Protein AF-A0A8X6GHC0-F1 (afdb_monomer)

Radius of gyration: 25.08 Å; Cα contacts (8 Å, |Δi|>4): 72; chains: 1; bounding box: 57×35×56 Å

Solvent-accessible surface area (backbone atoms only — not comparable to full-atom values): 9401 Å² total; per-residue (Å²): 115,67,70,65,44,67,69,45,87,52,63,88,55,64,39,71,68,56,48,53,50,50,53,51,51,52,39,51,52,43,34,53,54,35,41,55,58,41,53,64,72,72,45,96,52,100,75,81,53,71,70,54,71,72,32,67,67,52,51,50,54,45,49,75,76,44,58,71,28,38,48,46,39,85,88,32,73,51,24,51,54,50,52,52,51,51,50,54,51,44,38,72,73,75,36,85,83,84,86,84,84,88,80,61,85,74,56,72,77,39,60,70,59,53,53,52,54,47,21,61,75,55,78,68,51,84,75,72,92,76,57,71,75,49,68,42,94,58,44,51,55,51,53,51,52,52,49,54,55,52,56,60,58,72,76,106

Secondary structure (DSSP, 8-state):
-HHHHHT---TTT--HHHHHHHHHHHHHHHHHHHHHHHHHHH-SSS---HHHHH-HHHHHHHHHH-GGGGGGSTT-HHHHHHHHHHHHHHHHHH-SPPPP----GGGGG-HHHHHHHHHHHTTTPPPPS-GGGT-STTHHHHHHHHHHHHHHHTT-

Mean predicted aligned error: 14.41 Å

InterPro domains:
  IPR025476 Helitron helicase-like domain [PF14214] (48-123)

Organism: Trichonephila clavata (NCBI:txid2740835)

Foldseek 3Di:
DLVVLCPDPDVVSVDPVNVVVVVVVQLVVLLVVQVVVLVCVLDPDNDDDPVLVVDPVNVVVSCVVGVRSCCSPPPGPNVVVVVVVVVVVCCVPVNDDDDDDDDDPVCLPVLVVVQVVVCVVVVRDGDDSPCVVCSPSCNVVVVVVVVVVVVVVVVD

pLDDT: mean 74.09, std 12.92, range [36.59, 95.19]

Structure (mmCIF, N/CA/C/O backbone):
data_AF-A0A8X6GHC0-F1
#
_entry.id   AF-A0A8X6GHC0-F1
#
loop_
_atom_site.group_PDB
_atom_site.id
_atom_site.type_symbol
_atom_site.label_atom_id
_atom_site.label_alt_id
_atom_site.label_comp_id
_atom_site.label_asym_id
_atom_site.label_entity_id
_atom_site.label_seq_id
_atom_site.pdbx_PDB_ins_code
_atom_site.Cartn_x
_atom_site.Cartn_y
_atom_site.Cartn_z
_atom_site.occupancy
_atom_site.B_iso_or_equiv
_atom_site.auth_seq_id
_atom_site.auth_comp_id
_atom_site.auth_asym_id
_atom_site.auth_atom_id
_atom_site.pdbx_PDB_model_num
ATOM 1 N N . MET A 1 1 ? -19.365 -1.372 -6.880 1.00 55.34 1 MET A N 1
ATOM 2 C CA . MET A 1 1 ? -20.052 -0.099 -7.196 1.00 55.34 1 MET A CA 1
ATOM 3 C C . MET A 1 1 ?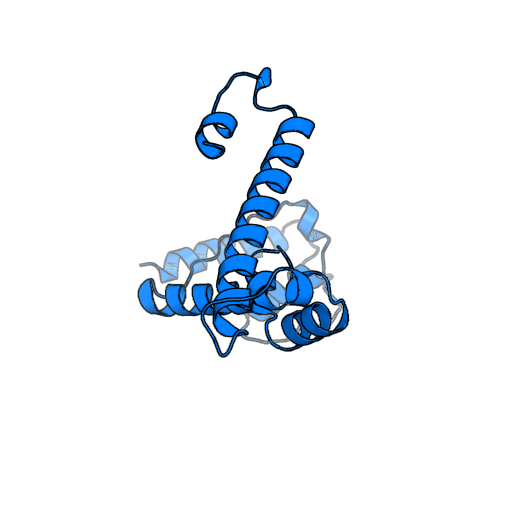 -19.094 0.982 -7.701 1.00 55.34 1 MET A C 1
ATOM 5 O O . MET A 1 1 ? -19.328 1.508 -8.772 1.00 55.34 1 MET A O 1
ATOM 9 N N . ALA A 1 2 ? -17.982 1.283 -7.017 1.00 63.75 2 ALA A N 1
ATOM 10 C CA . ALA A 1 2 ? -17.068 2.347 -7.470 1.00 63.75 2 ALA A CA 1
ATOM 11 C C . ALA A 1 2 ? -16.280 2.025 -8.758 1.00 63.75 2 ALA A C 1
ATOM 13 O O . ALA A 1 2 ? -16.089 2.898 -9.592 1.00 63.75 2 ALA A O 1
ATOM 14 N N . ALA A 1 3 ? -15.858 0.771 -8.959 1.00 66.62 3 ALA A N 1
ATOM 15 C CA . ALA A 1 3 ? -15.101 0.378 -10.154 1.00 66.62 3 ALA A CA 1
ATOM 16 C C . ALA A 1 3 ? -15.927 0.454 -11.453 1.00 66.62 3 ALA A C 1
ATOM 18 O O . ALA A 1 3 ? -15.380 0.754 -12.508 1.00 66.62 3 ALA A O 1
ATOM 19 N N . SER A 1 4 ? -17.237 0.197 -11.382 1.00 71.12 4 SER A N 1
ATOM 20 C CA . SER A 1 4 ? -18.147 0.337 -12.525 1.00 71.12 4 SER A CA 1
ATOM 21 C C . SER A 1 4 ? -18.423 1.801 -12.861 1.00 71.12 4 SER A C 1
ATOM 23 O O . SER A 1 4 ? -18.531 2.129 -14.031 1.00 71.12 4 SER A O 1
ATOM 25 N N . GLU A 1 5 ? -18.488 2.677 -11.855 1.00 69.75 5 GLU A N 1
ATOM 26 C CA . GLU A 1 5 ? -18.617 4.133 -12.031 1.00 69.75 5 GLU A CA 1
ATOM 27 C C . GLU A 1 5 ? -17.359 4.731 -12.684 1.00 69.75 5 GLU A C 1
ATOM 29 O O . GLU A 1 5 ? -17.458 5.481 -13.646 1.00 69.75 5 GLU A O 1
ATOM 34 N N . LEU A 1 6 ? -16.173 4.316 -12.224 1.00 68.94 6 LEU A N 1
ATOM 35 C CA . LEU A 1 6 ? -14.864 4.737 -12.744 1.00 68.94 6 LEU A CA 1
ATOM 36 C C . LEU A 1 6 ? -14.593 4.321 -14.197 1.00 68.94 6 LEU A C 1
ATOM 38 O O . LEU A 1 6 ? -13.844 4.992 -14.897 1.00 68.94 6 LEU A O 1
ATOM 42 N N . ARG A 1 7 ? -15.155 3.189 -14.636 1.00 72.25 7 ARG A N 1
ATOM 43 C CA . ARG A 1 7 ? -14.972 2.652 -15.996 1.00 72.25 7 ARG A CA 1
ATOM 44 C C . ARG A 1 7 ? -15.973 3.215 -17.007 1.00 72.25 7 ARG A C 1
ATOM 46 O O . ARG A 1 7 ? -15.889 2.872 -18.184 1.00 72.25 7 ARG A O 1
ATOM 53 N N . ARG A 1 8 ? -16.941 4.030 -16.575 1.00 69.44 8 ARG A N 1
ATOM 54 C CA . ARG A 1 8 ? -17.899 4.655 -17.491 1.00 69.44 8 ARG A CA 1
ATOM 55 C C . ARG A 1 8 ? -17.209 5.764 -18.280 1.00 69.44 8 ARG A C 1
ATOM 57 O O . ARG A 1 8 ? -16.491 6.582 -17.724 1.00 69.44 8 ARG A O 1
ATOM 64 N N . VAL A 1 9 ? -17.476 5.789 -19.584 1.00 67.81 9 VAL A N 1
ATOM 65 C CA . VAL A 1 9 ? -16.972 6.808 -20.521 1.00 67.81 9 VAL A CA 1
ATOM 66 C C . VAL A 1 9 ? -17.619 8.181 -20.266 1.00 67.81 9 VAL A C 1
ATOM 68 O O . VAL A 1 9 ? -17.090 9.209 -20.680 1.00 67.81 9 VAL A O 1
ATOM 71 N N . ASP A 1 10 ? -18.755 8.217 -19.560 1.00 72.50 10 ASP A N 1
ATOM 72 C CA . ASP A 1 10 ? -19.469 9.453 -19.245 1.00 72.50 10 ASP A CA 1
ATOM 73 C C . ASP A 1 10 ? -18.655 10.359 -18.301 1.00 72.50 10 ASP A C 1
ATOM 75 O O . ASP A 1 10 ? -18.371 10.018 -17.149 1.00 72.50 10 ASP A O 1
ATOM 79 N N . ARG A 1 11 ? -18.340 11.568 -18.786 1.00 62.50 11 ARG A N 1
ATOM 80 C CA . ARG A 1 11 ? -17.620 12.624 -18.055 1.00 62.50 11 ARG A CA 1
ATOM 81 C C . ARG A 1 11 ? -18.274 13.007 -16.725 1.00 62.50 11 ARG A C 1
ATOM 83 O O . ARG A 1 11 ? -17.569 13.484 -15.840 1.00 62.50 11 ARG A O 1
ATOM 90 N N . ARG A 1 12 ? -19.583 12.791 -16.550 1.00 62.03 12 ARG A N 1
ATOM 91 C CA . ARG A 1 12 ? -20.298 13.094 -15.295 1.00 62.03 12 ARG A CA 1
ATOM 92 C C . ARG A 1 12 ? -19.865 12.190 -14.131 1.00 62.03 12 ARG A C 1
ATOM 94 O O . ARG A 1 12 ? -19.898 12.634 -12.988 1.00 62.03 12 ARG A O 1
ATOM 101 N N . GLY A 1 13 ? -19.408 10.966 -14.418 1.00 59.47 13 GLY A N 1
ATOM 102 C CA . GLY A 1 13 ? -18.872 10.025 -13.422 1.00 59.47 13 GLY A CA 1
ATOM 103 C C . GLY A 1 13 ? -17.377 10.199 -13.123 1.00 59.47 13 GLY A C 1
ATOM 104 O O . GLY A 1 13 ? -16.892 9.688 -12.111 1.00 59.47 13 GLY A O 1
ATOM 105 N N . VAL A 1 14 ? -16.659 10.950 -13.968 1.00 67.44 14 VAL A N 1
ATOM 106 C CA . VAL A 1 14 ? -15.188 11.093 -13.969 1.00 67.44 14 VAL A CA 1
ATOM 107 C C . VAL A 1 14 ? -14.780 12.551 -13.709 1.00 67.44 14 VAL A C 1
ATOM 109 O O . VAL A 1 14 ? -13.833 13.076 -14.289 1.00 67.44 14 VAL A O 1
ATOM 112 N N . THR A 1 15 ? -15.500 13.253 -12.832 1.00 79.00 15 THR A N 1
ATOM 113 C CA . THR A 1 15 ? -14.993 14.523 -12.294 1.00 79.00 15 THR A CA 1
ATOM 114 C C . THR A 1 15 ? -13.948 14.228 -11.208 1.00 79.00 15 THR A C 1
ATOM 116 O O . THR A 1 15 ? -14.179 13.353 -10.363 1.00 79.00 15 THR A O 1
ATOM 119 N N . PRO A 1 16 ? -12.793 14.925 -11.184 1.00 82.62 16 PRO A N 1
ATOM 120 C CA . PRO A 1 16 ? -11.759 14.700 -10.170 1.00 82.62 16 PRO A CA 1
ATOM 121 C C . PRO A 1 16 ? -12.294 14.793 -8.733 1.00 82.62 16 PRO A C 1
ATOM 123 O O . PRO A 1 16 ? -11.914 14.007 -7.870 1.00 82.62 16 PRO A O 1
ATOM 126 N N . GLN A 1 17 ? -13.237 15.703 -8.485 1.00 85.50 17 GLN A N 1
ATOM 127 C CA . GLN A 1 17 ? -13.872 15.895 -7.182 1.00 85.50 17 GLN A CA 1
ATOM 128 C C . GLN A 1 17 ? -14.693 14.671 -6.764 1.00 85.50 17 GLN A C 1
ATOM 130 O O . GLN A 1 17 ? -14.575 14.208 -5.629 1.00 85.50 17 GLN A O 1
ATOM 135 N N . HIS A 1 18 ? -15.496 14.118 -7.678 1.00 82.94 18 HIS A N 1
ATOM 136 C CA . HIS A 1 18 ? -16.284 12.918 -7.409 1.00 82.94 18 HIS A CA 1
ATOM 137 C C . HIS A 1 18 ? -15.384 11.709 -7.141 1.00 82.94 18 HIS A C 1
ATOM 139 O O . HIS A 1 18 ? -15.653 10.932 -6.226 1.00 82.94 18 HIS A O 1
ATOM 145 N N . LEU A 1 19 ? -14.278 11.583 -7.879 1.00 83.94 19 LEU A N 1
ATOM 146 C CA . LEU A 1 19 ? -13.302 10.518 -7.667 1.00 83.94 19 LEU A CA 1
ATOM 147 C C . LEU A 1 19 ? -12.672 10.589 -6.272 1.00 83.94 19 LEU A C 1
ATOM 149 O O . LEU A 1 19 ? -12.645 9.586 -5.557 1.00 83.94 19 LEU A O 1
ATOM 153 N N . LEU A 1 20 ? -12.201 11.772 -5.874 1.00 87.56 20 LEU A N 1
ATOM 154 C CA . LEU A 1 20 ? -11.623 11.992 -4.549 1.00 87.56 20 LEU A CA 1
ATOM 155 C C . LEU A 1 20 ? -12.656 11.730 -3.447 1.00 87.56 20 LEU A C 1
ATOM 157 O O . LEU A 1 20 ? -12.362 11.025 -2.481 1.00 87.56 20 LEU A O 1
ATOM 161 N N . TYR A 1 21 ? -13.889 12.211 -3.624 1.00 89.38 21 TYR A N 1
ATOM 162 C CA . TYR A 1 21 ? -14.993 11.931 -2.708 1.00 89.38 21 TYR A CA 1
ATOM 163 C C . TYR A 1 21 ? -15.257 10.426 -2.574 1.00 89.38 21 TYR A C 1
ATOM 165 O O . TYR A 1 21 ? -15.342 9.905 -1.461 1.00 89.38 21 TYR A O 1
ATOM 173 N N . MET A 1 22 ? -15.346 9.704 -3.692 1.00 87.38 22 MET A N 1
ATOM 174 C CA . MET A 1 22 ? -15.577 8.261 -3.701 1.00 87.38 22 MET A CA 1
ATOM 175 C C . MET A 1 22 ? -14.425 7.496 -3.049 1.00 87.38 22 MET A C 1
ATOM 177 O O . MET A 1 22 ? -14.674 6.581 -2.263 1.00 87.38 22 MET A O 1
ATOM 181 N N . ALA A 1 23 ? -13.175 7.886 -3.312 1.00 87.88 23 ALA A N 1
ATOM 182 C CA . ALA A 1 23 ? -12.004 7.304 -2.663 1.00 87.88 23 ALA A CA 1
ATOM 183 C C . ALA A 1 23 ? -12.060 7.488 -1.137 1.00 87.88 23 ALA A C 1
ATOM 185 O O . ALA A 1 23 ? -11.913 6.513 -0.394 1.00 87.88 23 ALA A O 1
ATOM 186 N N . MET A 1 24 ? -12.371 8.702 -0.669 1.00 90.44 24 MET A N 1
ATOM 187 C CA . MET A 1 24 ? -12.527 9.003 0.759 1.00 90.44 24 MET A CA 1
ATOM 188 C C . MET A 1 24 ? -13.704 8.250 1.385 1.00 90.44 24 MET A C 1
ATOM 190 O O . MET A 1 24 ? -13.583 7.710 2.483 1.00 90.44 24 MET A O 1
ATOM 194 N N . LYS A 1 25 ? -14.832 8.135 0.676 1.00 91.00 25 LYS A N 1
ATOM 195 C CA . LYS A 1 25 ? -16.004 7.368 1.122 1.00 91.00 25 LYS A CA 1
ATOM 196 C C . LYS A 1 25 ? -15.674 5.885 1.303 1.00 91.00 25 LYS A C 1
ATOM 198 O O . LYS A 1 25 ? -16.036 5.297 2.320 1.00 91.00 25 LYS A O 1
ATOM 203 N N . ILE A 1 26 ? -14.960 5.283 0.350 1.00 89.75 26 ILE A N 1
ATOM 204 C CA . ILE A 1 26 ? -14.511 3.884 0.436 1.00 89.75 26 ILE A CA 1
ATOM 205 C C . ILE A 1 26 ? -13.532 3.705 1.595 1.00 89.75 26 ILE A C 1
ATOM 207 O O . ILE A 1 26 ? -13.661 2.747 2.355 1.00 89.75 26 ILE A O 1
ATOM 211 N N . MET A 1 27 ? -12.573 4.621 1.750 1.00 90.25 27 MET A N 1
ATOM 212 C CA . MET A 1 27 ? -11.630 4.592 2.868 1.00 90.25 27 MET A CA 1
ATOM 213 C C . MET A 1 27 ? -12.370 4.645 4.208 1.00 90.25 27 MET A C 1
ATOM 215 O O . MET A 1 27 ? -12.111 3.818 5.078 1.00 90.25 27 MET A O 1
ATOM 219 N N . ARG A 1 28 ? -13.358 5.537 4.345 1.00 90.19 28 ARG A N 1
ATOM 220 C CA . ARG A 1 28 ? -14.180 5.661 5.555 1.00 90.19 28 ARG A CA 1
ATOM 221 C C . ARG A 1 28 ? -14.929 4.372 5.887 1.00 90.19 28 ARG A C 1
ATOM 223 O O . ARG A 1 28 ? -14.955 3.983 7.051 1.00 90.19 28 ARG A O 1
ATOM 230 N N . PHE A 1 29 ? -15.510 3.698 4.892 1.00 91.31 29 PHE A N 1
ATOM 231 C CA . PHE A 1 29 ? -16.156 2.403 5.124 1.00 91.31 29 PHE A CA 1
ATOM 232 C C . PHE A 1 29 ? -15.157 1.342 5.589 1.00 91.31 29 PHE A C 1
ATOM 234 O O . PHE A 1 29 ? -15.408 0.685 6.592 1.00 91.31 29 PHE A O 1
ATOM 241 N N . ARG A 1 30 ? -13.986 1.247 4.951 1.00 89.38 30 ARG A N 1
ATOM 242 C CA . ARG A 1 30 ? -12.940 0.296 5.363 1.00 89.38 30 ARG A CA 1
ATOM 243 C C . ARG A 1 30 ? -12.453 0.538 6.789 1.00 89.38 30 ARG A C 1
ATOM 245 O O . ARG A 1 30 ? -12.261 -0.424 7.523 1.00 89.38 30 ARG A O 1
ATOM 252 N N . VAL A 1 31 ? -12.264 1.801 7.174 1.00 87.62 31 VAL A N 1
ATOM 253 C CA . VAL A 1 31 ? -11.860 2.174 8.538 1.00 87.62 31 VAL A CA 1
ATOM 254 C C . VAL A 1 31 ? -12.962 1.838 9.540 1.00 87.62 31 VAL A C 1
ATOM 256 O O . VAL A 1 31 ? -12.675 1.278 10.589 1.00 87.62 31 VAL A O 1
ATOM 259 N N . ARG A 1 32 ? -14.232 2.117 9.223 1.00 86.75 32 ARG A N 1
ATOM 260 C CA . ARG A 1 32 ? -15.362 1.731 10.082 1.00 86.75 32 ARG A CA 1
ATOM 261 C C . ARG A 1 32 ? -15.406 0.218 10.306 1.00 86.75 32 ARG A C 1
ATOM 263 O O . ARG A 1 32 ? -15.582 -0.227 11.441 1.00 86.75 32 ARG A O 1
ATOM 270 N N . ASP A 1 33 ? -15.270 -0.562 9.240 1.00 86.00 33 ASP A N 1
ATOM 271 C CA . ASP A 1 33 ? -15.343 -2.021 9.311 1.00 86.00 33 ASP A CA 1
ATOM 272 C C . ASP A 1 33 ? -14.155 -2.589 10.098 1.00 86.00 33 ASP A C 1
ATOM 274 O O . ASP A 1 33 ? -14.341 -3.433 10.978 1.00 86.00 33 ASP A O 1
ATOM 278 N N . SER A 1 34 ? -12.943 -2.078 9.855 1.00 82.69 34 SER A N 1
ATOM 279 C CA . SER A 1 34 ? -11.745 -2.500 10.587 1.00 82.69 34 SER A CA 1
ATOM 280 C C . SER A 1 34 ? -11.819 -2.133 12.069 1.00 82.69 34 SER A C 1
ATOM 282 O O . SER A 1 34 ? -11.471 -2.950 12.918 1.00 82.69 34 SER A O 1
ATOM 284 N N . LEU A 1 35 ? -12.352 -0.954 12.388 1.00 79.38 35 LEU A N 1
ATOM 285 C CA . LEU A 1 35 ? -12.574 -0.491 13.752 1.00 79.38 35 LEU A CA 1
ATOM 286 C C . LEU A 1 35 ? -13.629 -1.345 14.476 1.00 79.38 35 LEU A C 1
ATOM 288 O O . LEU A 1 35 ? -13.448 -1.711 15.633 1.00 79.38 35 LEU A O 1
ATOM 292 N N . THR A 1 36 ? -14.692 -1.748 13.775 1.00 79.38 36 THR A N 1
ATOM 293 C CA . THR A 1 36 ? -15.714 -2.659 14.319 1.00 79.38 36 THR A CA 1
ATOM 294 C C . THR A 1 36 ? -15.105 -4.015 14.693 1.00 79.38 36 THR A C 1
ATOM 296 O O . THR A 1 36 ? -15.420 -4.568 15.744 1.00 79.38 36 THR A O 1
ATOM 299 N N . VAL A 1 37 ? -14.212 -4.561 13.859 1.00 77.44 37 VAL A N 1
ATOM 300 C CA . VAL A 1 37 ? -13.494 -5.815 14.157 1.00 77.44 37 VAL A CA 1
ATOM 301 C C . VAL A 1 37 ? -12.488 -5.629 15.293 1.00 77.44 37 VAL A C 1
ATOM 303 O O . VAL A 1 37 ? -12.368 -6.509 16.147 1.00 77.44 37 VAL A O 1
ATOM 306 N N . ALA A 1 38 ? -11.794 -4.492 15.325 1.00 74.38 38 ALA A N 1
ATOM 307 C CA . ALA A 1 38 ? -10.841 -4.156 16.374 1.00 74.38 38 ALA A CA 1
ATOM 308 C C . ALA A 1 38 ? -11.522 -4.105 17.752 1.00 74.38 38 ALA A C 1
ATOM 310 O O . ALA A 1 38 ? -11.110 -4.813 18.670 1.00 74.38 38 ALA A O 1
ATOM 311 N N . PHE A 1 39 ? -12.629 -3.368 17.875 1.00 70.62 39 PHE A N 1
ATOM 312 C CA . PHE A 1 39 ? -13.359 -3.239 19.138 1.00 70.62 39 PHE A CA 1
ATOM 313 C C . PHE A 1 39 ? -13.960 -4.556 19.642 1.00 70.62 39 PHE A C 1
ATOM 315 O O . PHE A 1 39 ? -14.003 -4.770 20.852 1.00 70.62 39 PHE A O 1
ATOM 322 N N . LYS A 1 40 ? -14.335 -5.488 18.750 1.00 68.56 40 LYS A N 1
ATOM 323 C CA . LYS A 1 40 ? -14.777 -6.837 19.160 1.00 68.56 40 LYS A CA 1
ATOM 324 C C . LYS A 1 40 ? -13.722 -7.606 19.962 1.00 68.56 40 LYS A C 1
ATOM 326 O O . LYS A 1 40 ? -14.098 -8.436 20.777 1.00 68.56 40 LYS A O 1
ATOM 331 N N . HIS A 1 41 ? -12.434 -7.355 19.724 1.00 61.69 41 HIS A N 1
ATOM 332 C CA . HIS A 1 41 ? -11.339 -8.075 20.386 1.00 61.69 41 HIS A CA 1
ATOM 333 C C . HIS A 1 41 ? -10.827 -7.379 21.656 1.00 61.69 41 HIS A C 1
ATOM 335 O O . HIS A 1 41 ? -10.108 -8.004 22.428 1.00 61.69 41 HIS A O 1
ATOM 341 N N . VAL A 1 42 ? -11.177 -6.105 21.884 1.00 63.75 42 VAL A N 1
ATOM 342 C CA . VAL A 1 42 ? -10.748 -5.353 23.081 1.00 63.75 42 VAL A CA 1
ATOM 343 C C . VAL A 1 42 ? -11.697 -5.577 24.266 1.00 63.75 42 VAL A C 1
ATOM 345 O O . VAL A 1 42 ? -11.283 -5.540 25.424 1.00 63.75 42 VAL A O 1
ATOM 348 N N . GLY A 1 43 ? -12.972 -5.875 24.007 1.00 59.81 43 GLY A N 1
ATOM 349 C CA . GLY A 1 43 ? -13.914 -6.262 25.054 1.00 59.81 43 GLY A CA 1
ATOM 350 C C . GLY A 1 43 ? -13.667 -7.691 25.547 1.00 59.81 43 GLY A C 1
ATOM 351 O O . GLY A 1 43 ? -13.815 -8.641 24.786 1.00 59.81 43 GLY A O 1
ATOM 352 N N . LYS A 1 44 ? -13.387 -7.870 26.847 1.00 58.69 44 LYS A N 1
ATOM 353 C CA . LYS A 1 44 ? -13.449 -9.194 27.512 1.00 58.69 44 LYS A CA 1
ATOM 354 C C . LYS A 1 44 ? -14.858 -9.813 27.480 1.00 58.69 44 LYS A C 1
ATOM 356 O O . LYS A 1 44 ? -15.000 -11.012 27.692 1.00 58.69 44 LYS A O 1
ATOM 361 N N . TYR A 1 45 ? -15.886 -9.004 27.213 1.00 54.62 45 TYR A N 1
ATOM 362 C CA . TYR A 1 45 ? -17.293 -9.393 27.167 1.00 54.62 45 TYR A CA 1
ATOM 363 C C . TYR A 1 45 ? -17.933 -8.893 25.866 1.00 54.62 45 TYR A C 1
ATOM 365 O O . TYR A 1 45 ? -17.617 -7.801 25.398 1.00 54.62 45 TYR A O 1
ATOM 373 N N . ALA A 1 46 ? -18.862 -9.670 25.301 1.00 58.03 46 ALA A N 1
ATOM 374 C CA . ALA A 1 46 ? -19.510 -9.393 24.012 1.00 58.03 46 ALA A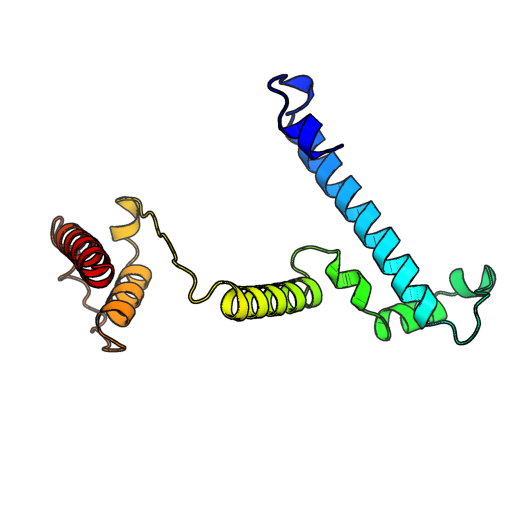 CA 1
ATOM 375 C C . ALA A 1 46 ? -20.377 -8.113 23.978 1.00 58.03 46 ALA A C 1
ATOM 377 O O . ALA A 1 46 ? -20.792 -7.688 22.901 1.00 58.03 46 ALA A O 1
ATOM 378 N N . ASN A 1 47 ? -20.634 -7.488 25.133 1.00 63.00 47 ASN A N 1
ATOM 379 C CA . ASN A 1 47 ? -21.549 -6.358 25.279 1.00 63.00 47 ASN A CA 1
ATOM 380 C C . ASN A 1 47 ? -20.792 -5.111 25.753 1.00 63.00 47 ASN A C 1
ATOM 382 O O . ASN A 1 47 ? -20.626 -4.897 26.952 1.00 63.00 47 ASN A O 1
ATOM 386 N N . ILE A 1 48 ? -20.343 -4.289 24.805 1.00 68.19 48 ILE A N 1
ATOM 387 C CA . ILE A 1 48 ? -19.787 -2.958 25.084 1.00 68.19 48 ILE A CA 1
ATOM 388 C C . ILE A 1 48 ? -20.965 -2.013 25.364 1.00 68.19 48 ILE A C 1
ATOM 390 O O . ILE A 1 48 ? -21.859 -1.880 24.524 1.00 68.19 48 ILE A O 1
ATOM 394 N N . THR A 1 49 ? -21.003 -1.371 26.535 1.00 75.38 49 THR A N 1
ATOM 395 C CA . THR A 1 49 ? -22.074 -0.417 26.870 1.00 75.38 49 THR A CA 1
ATOM 396 C C . THR A 1 49 ? -21.812 0.953 26.245 1.00 75.38 49 THR A C 1
ATOM 398 O O . THR A 1 49 ? -20.671 1.359 26.028 1.00 75.38 49 THR A O 1
ATOM 401 N N . ARG A 1 50 ? -22.880 1.710 25.965 1.00 76.19 50 ARG A N 1
ATOM 402 C CA . ARG A 1 50 ? -22.780 3.051 25.362 1.00 76.19 50 ARG A CA 1
ATOM 403 C C . ARG A 1 50 ? -21.900 4.007 26.182 1.00 76.19 50 ARG A C 1
ATOM 405 O O . ARG A 1 50 ? -21.093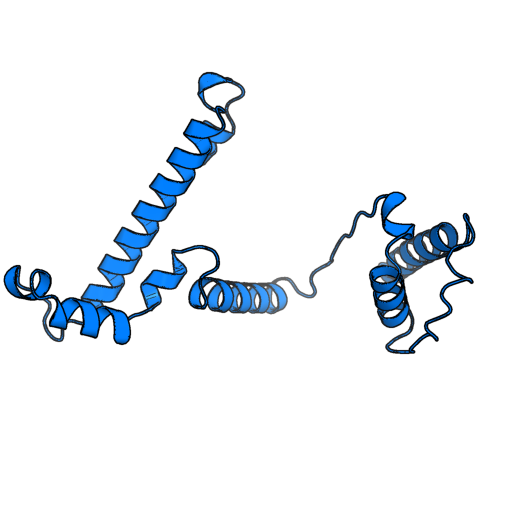 4.720 25.602 1.00 76.19 50 ARG A O 1
ATOM 412 N N . GLN A 1 51 ? -22.000 3.951 27.510 1.00 79.19 51 GLN A N 1
ATOM 413 C CA . GLN A 1 51 ? -21.181 4.759 28.423 1.00 79.19 51 GLN A CA 1
ATOM 414 C C . GLN A 1 51 ? -19.679 4.465 28.305 1.00 79.19 51 GLN A C 1
ATOM 416 O O . GLN A 1 51 ? -18.872 5.378 28.424 1.00 79.19 51 GLN A O 1
ATOM 421 N N . GLN A 1 52 ? -19.290 3.215 28.030 1.00 74.56 52 GLN A N 1
ATOM 422 C CA . GLN A 1 52 ? -17.879 2.866 27.827 1.00 74.56 52 GLN A CA 1
ATOM 423 C C . GLN A 1 52 ? -17.335 3.471 26.531 1.00 74.56 52 GLN A C 1
ATOM 425 O O . GLN A 1 52 ? -16.217 3.973 26.513 1.00 74.56 52 GLN A O 1
ATOM 430 N N . ILE A 1 53 ? -18.138 3.486 25.464 1.00 73.94 53 ILE A N 1
ATOM 431 C CA . ILE A 1 53 ? -17.756 4.108 24.186 1.00 73.94 53 ILE A CA 1
ATOM 432 C C . ILE A 1 53 ? -17.676 5.632 24.315 1.00 73.94 53 ILE A C 1
ATOM 434 O O . ILE A 1 53 ? -16.869 6.246 23.635 1.00 73.94 53 ILE A O 1
ATOM 438 N N . GLU A 1 54 ? -18.494 6.247 25.167 1.00 81.62 54 GLU A N 1
ATOM 439 C CA . GLU A 1 54 ? -18.459 7.697 25.404 1.00 81.62 54 GLU A CA 1
ATOM 440 C C . GLU A 1 54 ? -17.266 8.130 26.279 1.00 81.62 54 GLU A C 1
ATOM 442 O O . GLU A 1 54 ? -16.922 9.310 26.296 1.00 81.62 54 GLU A O 1
ATOM 447 N N . SER A 1 55 ? -16.598 7.197 26.969 1.00 84.75 55 SER A N 1
ATOM 448 C CA . SER A 1 55 ? -15.417 7.504 27.781 1.00 84.75 55 SER A CA 1
ATOM 449 C C . SER A 1 55 ? -14.140 7.606 26.936 1.00 84.75 55 SER A C 1
ATOM 451 O O . SER A 1 55 ? -13.737 6.661 26.256 1.00 84.75 55 SER A O 1
ATOM 453 N N . GLU A 1 56 ? -13.471 8.757 27.006 1.00 82.81 56 GLU A N 1
ATOM 454 C CA . GLU A 1 56 ? -12.251 9.048 26.240 1.00 82.81 5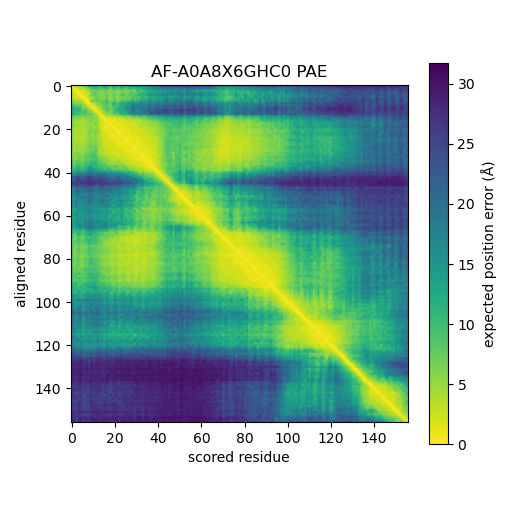6 GLU A CA 1
ATOM 455 C C . GLU A 1 56 ? -11.079 8.133 26.634 1.00 82.81 56 GLU A C 1
ATOM 457 O O . GLU A 1 56 ? -10.322 7.673 25.781 1.00 82.81 56 GLU A O 1
ATOM 462 N N . GLU A 1 57 ? -10.980 7.780 27.916 1.00 81.88 57 GLU A N 1
ATOM 463 C CA . GLU A 1 57 ? -9.947 6.886 28.446 1.00 81.88 57 GLU A CA 1
ATOM 464 C C . GLU A 1 57 ? -10.046 5.468 27.861 1.00 81.88 57 GLU A C 1
ATOM 466 O O . GLU A 1 57 ? -9.038 4.883 27.461 1.00 81.88 57 GLU A O 1
ATOM 471 N N . TYR A 1 58 ? -11.264 4.933 27.727 1.00 76.50 58 TYR A N 1
ATOM 472 C CA . TYR A 1 58 ? -11.487 3.628 27.107 1.00 76.50 58 TYR A CA 1
ATOM 473 C C . TYR A 1 58 ? -11.127 3.648 25.622 1.00 76.50 58 TYR A C 1
ATOM 475 O O . TYR A 1 58 ? -10.475 2.720 25.143 1.00 76.50 58 TYR A O 1
ATOM 483 N N . ILE A 1 59 ? -11.501 4.707 24.894 1.00 75.31 59 ILE A N 1
ATOM 484 C CA . ILE A 1 59 ? -11.135 4.863 23.481 1.00 75.31 59 ILE A CA 1
ATOM 485 C C . ILE A 1 59 ? -9.614 4.927 23.329 1.00 75.31 59 ILE A C 1
ATOM 487 O O . ILE A 1 59 ? -9.067 4.206 22.496 1.00 75.31 59 ILE A O 1
ATOM 491 N N . ASN A 1 60 ? -8.927 5.729 24.144 1.00 79.94 60 ASN A N 1
ATOM 492 C CA . ASN A 1 60 ? -7.472 5.868 24.081 1.00 79.94 60 ASN A CA 1
ATOM 493 C C . ASN A 1 60 ? -6.770 4.538 24.381 1.00 79.94 60 ASN A C 1
ATOM 495 O O . ASN A 1 60 ? -5.925 4.103 23.601 1.00 79.94 60 ASN A O 1
ATOM 499 N N . ASN A 1 61 ? -7.209 3.821 25.417 1.00 77.31 61 ASN A N 1
ATOM 500 C CA . ASN A 1 61 ? -6.704 2.487 25.737 1.00 77.31 61 ASN A CA 1
ATOM 501 C C . ASN A 1 61 ? -6.961 1.478 24.596 1.00 77.31 61 ASN A C 1
ATOM 503 O O . ASN A 1 61 ? -6.095 0.672 24.255 1.00 77.31 61 ASN A O 1
ATOM 507 N N . CYS A 1 62 ? -8.129 1.541 23.951 1.00 70.25 62 CYS A N 1
ATOM 508 C CA . CYS A 1 62 ? -8.442 0.707 22.790 1.00 70.25 62 CYS A CA 1
ATOM 509 C C . CYS A 1 62 ? -7.566 1.039 21.575 1.00 70.25 62 CYS A C 1
ATOM 511 O O . CYS A 1 62 ? -7.174 0.126 20.850 1.00 70.25 62 CYS A O 1
ATOM 513 N N . ILE A 1 63 ? -7.276 2.320 21.334 1.00 73.31 63 ILE A N 1
ATOM 514 C CA . ILE A 1 63 ? -6.417 2.770 20.233 1.00 73.31 63 ILE A CA 1
ATOM 515 C C . ILE A 1 63 ? -4.983 2.294 20.461 1.00 73.31 63 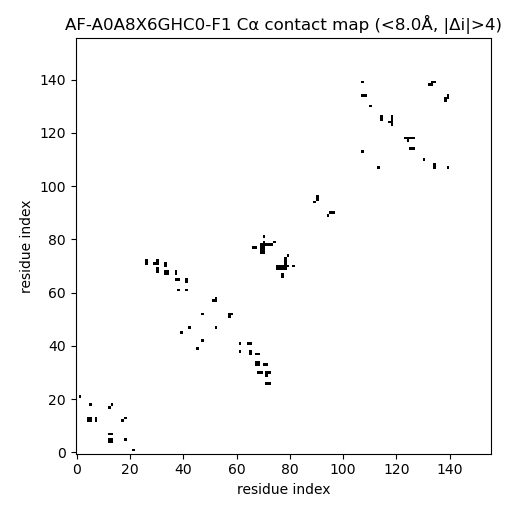ILE A C 1
ATOM 517 O O . ILE A 1 63 ? -4.390 1.728 19.544 1.00 73.31 63 ILE A O 1
ATOM 521 N N . GLU A 1 64 ? -4.449 2.468 21.671 1.00 71.88 64 GLU A N 1
ATOM 522 C CA . GLU A 1 64 ? -3.098 2.025 22.031 1.00 71.88 64 GLU A CA 1
ATOM 523 C C . GLU A 1 64 ? -2.941 0.508 21.893 1.00 71.88 64 GLU A C 1
ATOM 525 O O . GLU A 1 64 ? -1.952 0.026 21.338 1.00 71.88 64 GLU A O 1
ATOM 530 N N . ASN A 1 65 ? -3.952 -0.249 22.323 1.00 71.62 65 ASN A N 1
ATOM 531 C CA . ASN A 1 65 ? -3.914 -1.707 22.282 1.00 71.62 65 ASN A CA 1
ATOM 532 C C . ASN A 1 65 ? -4.260 -2.295 20.909 1.00 71.62 65 ASN A C 1
ATOM 534 O O . ASN A 1 65 ? -3.832 -3.406 20.590 1.00 71.62 65 ASN A O 1
ATO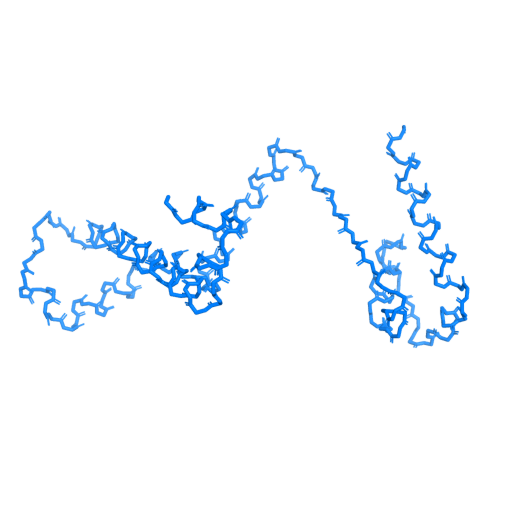M 538 N N . ASN A 1 66 ? -5.043 -1.591 20.085 1.00 72.75 66 ASN A N 1
ATOM 539 C CA . ASN A 1 66 ? -5.546 -2.122 18.825 1.00 72.75 66 ASN A CA 1
ATOM 540 C C . ASN A 1 66 ? -5.370 -1.154 17.655 1.00 72.75 66 ASN A C 1
ATOM 542 O O . ASN A 1 66 ? -6.310 -0.559 17.131 1.00 72.75 66 ASN A O 1
ATOM 546 N N . LEU A 1 67 ? -4.138 -1.103 17.159 1.00 72.56 67 LEU A N 1
ATOM 547 C CA . LEU A 1 67 ? -3.763 -0.360 15.959 1.00 72.56 67 LEU A CA 1
ATOM 548 C C . LEU A 1 67 ? -4.106 -1.093 14.647 1.00 72.56 67 LEU A C 1
ATOM 550 O O . LEU A 1 67 ? -3.766 -0.616 13.563 1.00 72.56 67 LEU A O 1
ATOM 554 N N . ALA A 1 68 ? -4.789 -2.245 14.695 1.00 72.81 68 ALA A N 1
ATOM 555 C CA . ALA A 1 68 ? -5.069 -3.048 13.502 1.00 72.81 68 ALA A CA 1
ATOM 556 C C . ALA A 1 68 ? -5.948 -2.309 12.478 1.00 72.81 68 ALA A C 1
ATOM 558 O O . ALA A 1 68 ? -5.839 -2.570 11.276 1.00 72.81 68 ALA A O 1
ATOM 559 N N . PHE A 1 69 ? -6.770 -1.348 12.921 1.00 80.06 69 PHE A N 1
ATOM 560 C CA . PHE A 1 69 ? -7.579 -0.519 12.024 1.00 80.06 69 PHE A CA 1
ATOM 561 C C . PHE A 1 69 ? -6.723 0.342 11.081 1.00 80.06 69 PHE A C 1
ATOM 563 O O . PHE A 1 69 ? -7.177 0.654 9.977 1.00 80.06 69 PHE A O 1
ATOM 570 N N . LEU A 1 70 ? -5.473 0.660 11.458 1.00 83.81 70 LEU A N 1
ATOM 571 C CA . LEU A 1 70 ? -4.542 1.439 10.637 1.00 83.81 70 LEU A CA 1
ATOM 572 C C . LEU A 1 70 ? -4.234 0.755 9.300 1.00 83.81 70 LEU A C 1
ATOM 574 O O . LEU A 1 70 ? -3.931 1.450 8.334 1.00 83.81 70 LEU A O 1
ATOM 578 N N . ARG A 1 71 ? -4.403 -0.570 9.182 1.00 85.06 71 ARG A N 1
ATOM 579 C CA . ARG A 1 71 ? -4.307 -1.301 7.900 1.00 85.06 71 ARG A CA 1
ATOM 580 C C . ARG A 1 71 ? -5.246 -0.749 6.822 1.00 85.06 71 ARG A C 1
ATOM 582 O O . ARG A 1 71 ? -4.936 -0.822 5.638 1.00 85.06 71 ARG A O 1
ATOM 589 N N . ALA A 1 72 ? -6.381 -0.168 7.216 1.00 86.56 72 ALA A N 1
ATOM 590 C CA . ALA A 1 72 ? -7.343 0.428 6.291 1.00 86.56 72 ALA A CA 1
ATOM 591 C C . ALA A 1 72 ? -6.934 1.828 5.791 1.00 86.56 72 ALA A C 1
ATOM 593 O O . ALA A 1 72 ? -7.477 2.289 4.783 1.00 86.56 72 ALA A O 1
ATOM 594 N N . ILE A 1 73 ? -5.994 2.493 6.473 1.00 88.50 73 ILE A N 1
ATOM 595 C CA . ILE A 1 73 ? -5.516 3.839 6.144 1.00 88.50 73 ILE A CA 1
ATOM 596 C C . ILE A 1 73 ? -4.271 3.717 5.254 1.00 88.50 73 ILE A C 1
ATOM 598 O O . ILE A 1 73 ? -3.262 3.162 5.699 1.00 88.50 73 ILE A O 1
ATOM 602 N N . PRO A 1 74 ? -4.298 4.229 4.010 1.00 87.12 74 PRO A N 1
ATOM 603 C CA . PRO A 1 74 ? -3.124 4.226 3.145 1.00 87.12 74 PRO A CA 1
ATOM 604 C C . PRO A 1 74 ? -1.937 4.934 3.800 1.00 87.12 74 PRO A C 1
ATOM 606 O O . PRO A 1 74 ? -2.110 5.915 4.516 1.00 87.12 74 PRO A O 1
ATOM 609 N N . ASN A 1 75 ? -0.728 4.453 3.518 1.00 88.88 75 ASN A N 1
ATOM 610 C CA . ASN A 1 75 ? 0.539 4.985 4.032 1.00 88.88 75 ASN A CA 1
ATOM 611 C C . ASN A 1 75 ? 0.752 4.886 5.550 1.00 88.88 75 ASN A C 1
ATOM 613 O O . ASN A 1 75 ? 1.779 5.346 6.044 1.00 88.88 75 ASN A O 1
ATOM 617 N N . SER A 1 76 ? -0.155 4.253 6.295 1.00 88.75 76 SER A N 1
ATOM 618 C CA . SER A 1 76 ? 0.110 3.932 7.693 1.00 88.75 76 SER A CA 1
ATOM 619 C C . SER A 1 76 ? 1.219 2.876 7.814 1.00 88.75 76 SER A C 1
ATOM 621 O O . SER A 1 76 ? 1.479 2.091 6.895 1.00 88.75 76 SER A O 1
ATOM 623 N N . MET A 1 77 ? 1.856 2.809 8.983 1.00 87.38 77 MET A N 1
ATOM 624 C CA . MET A 1 77 ? 2.862 1.784 9.281 1.00 87.38 77 MET A CA 1
ATOM 625 C C . MET A 1 77 ? 2.311 0.361 9.083 1.00 87.38 77 MET A C 1
ATOM 627 O O . MET A 1 77 ? 2.953 -0.489 8.462 1.00 87.38 77 MET A O 1
ATOM 631 N N . TRP A 1 78 ? 1.091 0.108 9.564 1.00 86.44 78 TRP A N 1
ATOM 632 C CA . TRP A 1 78 ? 0.445 -1.201 9.467 1.00 86.44 78 TRP A CA 1
ATOM 633 C C . TRP A 1 78 ? 0.022 -1.555 8.043 1.00 86.44 78 TRP A C 1
ATOM 635 O O . TRP A 1 78 ? 0.127 -2.717 7.655 1.00 86.44 78 TRP A O 1
ATOM 645 N N . TYR A 1 79 ? -0.393 -0.563 7.251 1.00 90.12 79 TYR A N 1
ATOM 646 C CA . TYR A 1 79 ? -0.673 -0.739 5.829 1.00 90.12 79 TYR A CA 1
ATOM 647 C C . TYR A 1 79 ? 0.568 -1.242 5.081 1.00 90.12 79 TYR A C 1
ATOM 649 O O . TYR A 1 79 ? 0.498 -2.237 4.361 1.00 90.12 79 TYR A O 1
ATOM 657 N N . TRP A 1 80 ? 1.730 -0.613 5.291 1.00 91.56 80 TRP A N 1
ATOM 658 C CA . TRP A 1 80 ? 2.975 -1.039 4.645 1.00 91.56 80 TRP A CA 1
ATOM 659 C C . TRP A 1 80 ? 3.464 -2.406 5.123 1.00 91.56 80 TRP A C 1
ATOM 661 O O . TRP A 1 80 ? 3.930 -3.203 4.310 1.00 91.56 80 TRP A O 1
ATOM 671 N N . SER A 1 81 ? 3.321 -2.703 6.416 1.00 91.31 81 SER A N 1
ATOM 672 C CA . SER A 1 81 ? 3.663 -4.016 6.975 1.00 91.31 81 SER A CA 1
ATOM 673 C C . SER A 1 81 ? 2.843 -5.146 6.337 1.00 91.31 81 SER A C 1
ATOM 675 O O . SER A 1 81 ? 3.393 -6.173 5.930 1.00 91.31 81 SER A O 1
ATOM 677 N N . GLU A 1 82 ? 1.536 -4.934 6.155 1.00 89.56 82 GLU A N 1
ATOM 678 C CA . GLU A 1 82 ? 0.665 -5.886 5.464 1.00 89.56 82 GLU A CA 1
ATOM 679 C C . GLU A 1 82 ? 1.056 -6.057 3.993 1.00 89.56 82 GLU A C 1
ATOM 681 O O . GLU A 1 82 ? 1.255 -7.185 3.545 1.00 89.56 82 GLU A O 1
ATOM 686 N N . ARG A 1 83 ? 1.256 -4.957 3.256 1.00 91.81 83 ARG A N 1
ATOM 687 C CA . ARG A 1 83 ? 1.659 -5.024 1.841 1.00 91.81 83 ARG A CA 1
ATOM 688 C C . ARG A 1 83 ? 3.009 -5.686 1.638 1.00 91.81 83 ARG A C 1
ATOM 690 O O . ARG A 1 83 ? 3.184 -6.413 0.666 1.00 91.81 83 ARG A O 1
ATOM 697 N N . LYS A 1 84 ? 3.944 -5.483 2.565 1.00 93.62 84 LYS A N 1
ATOM 698 C CA . LYS A 1 84 ? 5.214 -6.207 2.586 1.00 93.62 84 LYS A CA 1
ATOM 699 C C . LYS A 1 84 ? 4.962 -7.711 2.690 1.00 93.62 84 LYS A C 1
ATOM 701 O O . LYS A 1 84 ? 5.513 -8.469 1.898 1.00 93.62 84 LYS A O 1
ATOM 706 N N . ARG A 1 85 ? 4.120 -8.154 3.628 1.00 93.31 85 ARG A N 1
ATOM 707 C CA . ARG A 1 85 ? 3.791 -9.578 3.798 1.00 93.31 85 ARG A CA 1
ATOM 708 C C . ARG A 1 85 ? 3.108 -10.167 2.562 1.00 93.31 85 ARG A C 1
ATOM 710 O O . ARG A 1 85 ? 3.477 -11.266 2.155 1.00 93.31 85 ARG A O 1
ATOM 717 N N . ASP A 1 86 ? 2.171 -9.439 1.962 1.00 94.25 86 ASP A N 1
ATOM 718 C CA . ASP A 1 86 ? 1.483 -9.867 0.740 1.00 94.25 86 ASP A CA 1
ATOM 719 C C . ASP A 1 86 ? 2.455 -9.966 -0.442 1.00 94.25 86 ASP A C 1
ATOM 721 O O . ASP A 1 86 ? 2.411 -10.913 -1.218 1.00 94.25 86 ASP A O 1
ATOM 725 N N . LEU A 1 87 ? 3.410 -9.040 -0.546 1.00 91.19 87 LEU A N 1
ATOM 726 C CA . LEU A 1 87 ? 4.469 -9.129 -1.545 1.00 91.19 87 LEU A CA 1
ATOM 727 C C . LEU A 1 87 ? 5.313 -10.397 -1.344 1.00 91.19 87 LEU A C 1
ATOM 729 O O . LEU A 1 87 ? 5.554 -11.128 -2.300 1.00 91.19 87 LEU A O 1
ATOM 733 N N . PHE A 1 88 ? 5.731 -10.704 -0.112 1.00 92.69 88 PH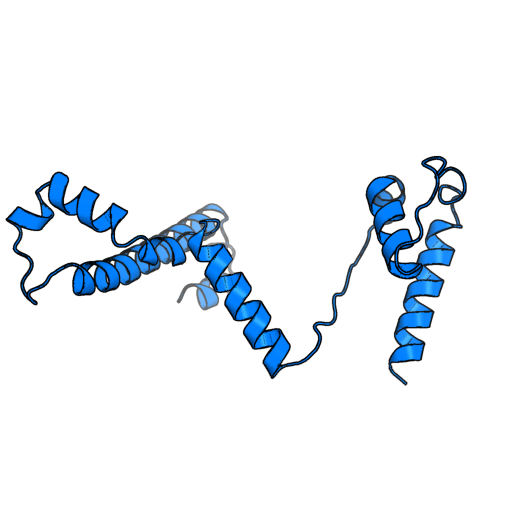E A N 1
ATOM 734 C CA . PHE A 1 88 ? 6.492 -11.928 0.168 1.00 92.69 88 PHE A CA 1
ATOM 735 C C . PHE A 1 88 ? 5.691 -13.204 -0.115 1.00 92.69 88 PHE A C 1
ATOM 737 O O . PHE A 1 88 ? 6.261 -14.180 -0.609 1.00 92.69 88 PHE A O 1
ATOM 744 N N . SER A 1 89 ? 4.384 -13.213 0.163 1.00 93.94 89 SER A N 1
ATOM 745 C CA . SER A 1 89 ? 3.533 -14.360 -0.165 1.00 93.94 89 SER A CA 1
ATOM 746 C C . SER A 1 89 ? 3.391 -14.533 -1.678 1.00 93.94 89 SER A C 1
ATOM 748 O O . SER A 1 89 ? 3.538 -15.652 -2.169 1.00 93.94 89 SER A O 1
ATOM 750 N N . MET A 1 90 ? 3.225 -13.437 -2.425 1.00 93.06 90 MET A N 1
ATOM 751 C CA . MET A 1 90 ? 3.206 -13.448 -3.888 1.00 93.06 90 MET A CA 1
ATOM 752 C C . MET A 1 90 ? 4.526 -13.952 -4.470 1.00 93.06 90 MET A C 1
ATOM 754 O O . MET A 1 90 ? 4.499 -14.812 -5.340 1.00 93.06 90 MET A O 1
ATOM 758 N N . ILE A 1 91 ? 5.676 -13.490 -3.970 1.00 91.56 91 ILE A N 1
ATOM 759 C CA . ILE A 1 91 ? 6.995 -13.962 -4.429 1.00 91.56 91 ILE A CA 1
ATOM 760 C C . ILE A 1 91 ? 7.149 -15.469 -4.189 1.00 91.56 91 ILE A C 1
ATOM 762 O O . ILE A 1 91 ? 7.679 -16.191 -5.032 1.00 91.56 91 ILE A O 1
ATOM 766 N N . ARG A 1 92 ? 6.658 -15.969 -3.050 1.00 91.25 92 ARG A N 1
ATOM 767 C CA . ARG A 1 92 ? 6.693 -17.402 -2.733 1.00 91.25 92 ARG A CA 1
ATOM 768 C C . ARG A 1 92 ? 5.789 -18.231 -3.651 1.00 91.25 92 ARG A C 1
ATOM 770 O O . ARG A 1 92 ? 6.155 -19.353 -3.979 1.00 91.25 92 ARG A O 1
ATOM 777 N N . GLN A 1 93 ? 4.615 -17.716 -4.017 1.00 95.19 93 GLN A N 1
ATOM 778 C CA . GLN A 1 93 ? 3.614 -18.454 -4.799 1.00 95.19 93 GLN A CA 1
ATOM 779 C C . GLN A 1 93 ? 3.826 -18.345 -6.312 1.00 95.19 93 GLN A C 1
ATOM 781 O O . GLN A 1 93 ? 3.716 -19.338 -7.021 1.00 95.19 93 GLN A O 1
ATOM 786 N N . LEU A 1 94 ? 4.109 -17.140 -6.802 1.00 92.00 94 LEU A N 1
ATOM 787 C CA . LEU A 1 94 ? 4.223 -16.814 -8.226 1.00 92.00 94 LEU A CA 1
ATOM 788 C C . LEU A 1 94 ? 5.677 -16.839 -8.717 1.00 92.00 94 LEU A C 1
ATOM 790 O O . LEU A 1 94 ? 5.926 -16.766 -9.917 1.00 92.00 94 LEU A O 1
ATOM 794 N N . GLY A 1 95 ? 6.639 -16.950 -7.800 1.00 84.88 95 GLY A N 1
ATOM 795 C CA . GLY A 1 95 ? 8.061 -16.914 -8.106 1.00 84.88 95 GLY A CA 1
ATOM 796 C C . GLY A 1 95 ? 8.615 -15.491 -8.191 1.00 84.88 95 GLY A C 1
ATOM 797 O O . GLY A 1 95 ? 8.020 -14.518 -7.722 1.00 84.88 95 GLY A O 1
ATOM 798 N N . LYS A 1 96 ? 9.814 -15.367 -8.768 1.00 85.00 96 LYS A N 1
ATOM 799 C CA . LYS A 1 96 ? 10.529 -14.088 -8.855 1.00 85.00 96 LYS A CA 1
ATOM 800 C C . LYS A 1 96 ? 9.708 -13.041 -9.635 1.00 85.00 96 LYS A C 1
ATOM 802 O O . LYS A 1 96 ? 9.295 -13.314 -10.763 1.00 85.00 96 LYS A O 1
ATOM 807 N N . PRO A 1 97 ? 9.494 -11.833 -9.088 1.00 80.75 97 PRO A N 1
ATOM 808 C CA . PRO A 1 97 ? 8.807 -10.782 -9.817 1.00 80.75 97 PRO A CA 1
ATOM 809 C C . PRO A 1 97 ? 9.700 -10.296 -10.961 1.00 80.75 97 PRO A C 1
ATOM 811 O O . PRO A 1 97 ? 10.914 -10.154 -10.803 1.00 80.75 97 PRO A O 1
ATOM 814 N N . THR A 1 98 ? 9.093 -10.029 -12.115 1.00 80.62 98 THR A N 1
ATOM 815 C CA . T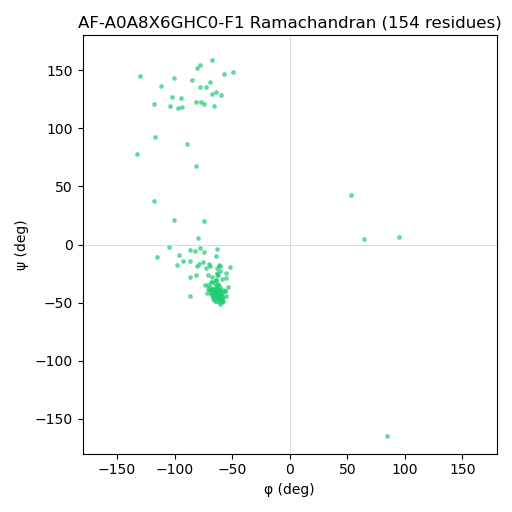HR A 1 98 ? 9.772 -9.363 -13.232 1.00 80.62 98 THR A CA 1
ATOM 816 C C . THR A 1 98 ? 9.420 -7.883 -13.169 1.00 80.62 98 THR A C 1
ATOM 818 O O . THR A 1 98 ? 8.246 -7.528 -13.247 1.00 80.62 98 THR A O 1
ATOM 821 N N . VAL A 1 99 ? 10.420 -7.024 -12.968 1.00 74.12 99 VAL A N 1
ATOM 822 C CA . VAL A 1 99 ? 10.233 -5.568 -12.915 1.00 74.12 99 VAL A CA 1
ATOM 823 C C . VAL A 1 99 ? 10.506 -4.993 -14.298 1.00 74.12 99 VAL A C 1
ATOM 825 O O . VAL A 1 99 ? 11.579 -5.214 -14.855 1.00 74.12 99 VAL A O 1
ATOM 828 N N . PHE A 1 100 ? 9.545 -4.241 -14.828 1.00 77.88 100 PHE A N 1
ATOM 829 C CA . PHE A 1 100 ? 9.719 -3.443 -16.036 1.00 77.88 100 PHE A CA 1
ATOM 830 C C . PHE A 1 100 ? 9.903 -1.984 -15.632 1.00 77.88 100 PHE A C 1
ATOM 832 O O . PHE A 1 100 ? 9.097 -1.443 -14.876 1.00 77.88 100 PHE A O 1
ATOM 839 N N . LEU A 1 101 ? 10.973 -1.369 -16.125 1.00 72.25 101 LEU A N 1
ATOM 840 C CA . LEU A 1 101 ? 11.255 0.046 -15.941 1.00 72.25 101 LEU A CA 1
ATOM 841 C C . LEU A 1 101 ? 11.261 0.702 -17.319 1.00 72.25 101 LEU A C 1
ATOM 843 O O . LEU A 1 101 ? 12.044 0.313 -18.184 1.00 72.25 101 LEU A O 1
ATOM 847 N N . THR A 1 102 ? 10.391 1.688 -17.506 1.00 77.56 102 THR A N 1
ATOM 848 C CA . THR A 1 102 ? 10.384 2.540 -18.696 1.00 77.56 102 THR A CA 1
ATOM 849 C C . THR A 1 102 ? 10.986 3.875 -18.301 1.00 77.56 102 THR A C 1
ATOM 851 O O . THR A 1 102 ? 10.448 4.534 -17.415 1.00 77.56 102 THR A O 1
ATOM 854 N N . MET A 1 103 ? 12.087 4.250 -18.946 1.00 72.12 103 MET A N 1
ATOM 855 C CA . MET A 1 103 ? 12.801 5.495 -18.675 1.00 72.12 103 MET A CA 1
ATOM 856 C C . MET A 1 103 ? 12.669 6.441 -19.860 1.00 72.12 103 MET A C 1
ATOM 858 O O . MET A 1 103 ? 12.791 6.026 -21.015 1.00 72.12 103 MET A O 1
ATOM 862 N N . SER A 1 104 ? 12.417 7.712 -19.577 1.00 78.75 104 SER A N 1
ATOM 863 C CA . SER A 1 104 ? 12.485 8.774 -20.577 1.00 78.75 104 SER A CA 1
ATOM 864 C C . SER A 1 104 ? 13.938 9.174 -20.851 1.00 78.75 104 SER A C 1
ATOM 866 O O . SER A 1 104 ? 14.802 9.065 -19.983 1.00 78.75 104 SER A O 1
ATOM 868 N N . ALA A 1 105 ? 14.216 9.718 -22.039 1.00 74.25 105 ALA A N 1
ATOM 869 C CA . ALA A 1 105 ? 15.548 10.238 -22.371 1.00 74.25 105 ALA A CA 1
ATOM 870 C C . ALA A 1 105 ? 16.001 11.388 -21.442 1.00 74.25 105 ALA A C 1
ATOM 872 O O . ALA A 1 105 ? 17.190 11.661 -21.326 1.00 74.25 105 ALA A O 1
ATOM 873 N N . ASN A 1 106 ? 15.072 12.037 -20.731 1.00 77.88 106 ASN A N 1
ATOM 874 C CA . ASN A 1 106 ? 15.391 13.094 -19.771 1.00 77.88 106 ASN A CA 1
ATOM 875 C C . ASN A 1 106 ? 16.037 12.559 -18.474 1.00 77.88 106 ASN A C 1
ATOM 877 O O . ASN A 1 106 ? 16.717 13.296 -17.760 1.00 77.88 106 ASN A O 1
ATOM 881 N N . GLU A 1 107 ? 15.867 11.268 -18.173 1.00 71.94 107 GLU A N 1
ATOM 882 C CA . GLU A 1 107 ? 16.430 10.621 -16.979 1.00 71.94 107 GLU A CA 1
ATOM 883 C C . GLU A 1 107 ? 17.944 10.370 -17.081 1.00 71.94 107 GLU A C 1
ATOM 885 O O . GLU A 1 107 ? 18.573 10.027 -16.084 1.00 71.94 107 GLU A O 1
ATOM 890 N N . ILE A 1 108 ? 18.553 10.619 -18.248 1.00 70.88 108 ILE A N 1
ATOM 891 C CA . ILE A 1 108 ? 20.013 10.569 -18.463 1.00 70.88 108 ILE A CA 1
ATOM 892 C C . ILE A 1 108 ? 20.736 11.620 -17.601 1.00 70.88 108 ILE A C 1
ATOM 894 O O . ILE A 1 108 ? 21.882 11.427 -17.203 1.00 70.88 108 ILE A O 1
ATOM 898 N N . SER A 1 109 ? 20.050 12.713 -17.252 1.00 72.81 109 SER A N 1
ATOM 899 C CA . SER A 1 109 ? 20.582 13.745 -16.354 1.00 72.81 109 SER A CA 1
ATOM 900 C C . SER A 1 109 ? 20.702 13.290 -14.892 1.00 72.81 109 SER A C 1
ATOM 902 O O . SER A 1 109 ? 21.416 13.917 -14.108 1.00 72.81 109 SER A O 1
ATOM 904 N N . TRP A 1 110 ? 20.037 12.195 -14.502 1.00 79.12 110 TRP A N 1
ATOM 905 C CA . TRP A 1 110 ? 20.013 11.733 -13.118 1.00 79.12 110 TRP A CA 1
ATOM 906 C C . TRP A 1 110 ? 21.182 10.785 -12.824 1.00 79.12 110 TRP A C 1
ATOM 908 O O . TRP A 1 110 ? 21.077 9.559 -12.895 1.00 79.12 110 TRP A O 1
ATOM 918 N N . THR A 1 111 ? 22.319 11.371 -12.456 1.00 76.12 111 THR A N 1
ATOM 919 C CA . THR A 1 111 ? 23.581 10.657 -12.199 1.00 76.12 111 THR A CA 1
ATOM 920 C C . THR A 1 111 ? 23.469 9.582 -11.115 1.00 76.12 111 THR A C 1
ATOM 922 O O . THR A 1 111 ? 24.008 8.488 -11.292 1.00 76.12 111 THR A O 1
ATOM 925 N N . ASP A 1 112 ? 22.720 9.838 -10.037 1.00 79.88 112 ASP A N 1
ATOM 926 C CA . ASP A 1 112 ? 22.489 8.846 -8.978 1.00 79.88 112 ASP A CA 1
ATOM 927 C C . ASP A 1 112 ? 21.787 7.601 -9.525 1.00 79.88 112 ASP A C 1
ATOM 929 O O . ASP A 1 112 ? 22.174 6.474 -9.211 1.00 79.88 112 ASP A O 1
ATOM 933 N N . LEU A 1 113 ? 20.771 7.778 -10.374 1.00 78.31 113 LEU A N 1
ATOM 934 C CA . LEU A 1 113 ? 20.036 6.665 -10.969 1.00 78.31 113 LEU A CA 1
ATOM 935 C C . LEU A 1 113 ? 20.955 5.810 -11.847 1.00 78.31 113 LEU A C 1
ATOM 937 O O . LEU A 1 113 ? 20.965 4.584 -11.720 1.00 78.31 113 LEU A O 1
ATOM 941 N N . LEU A 1 114 ? 21.786 6.448 -12.673 1.00 77.00 114 LEU A N 1
ATOM 942 C CA . LEU A 1 114 ? 22.770 5.762 -13.511 1.00 77.00 114 LEU A CA 1
ATOM 943 C C . LEU A 1 114 ? 23.802 4.990 -12.676 1.00 77.00 114 LEU A C 1
ATOM 945 O O . LEU A 1 114 ? 24.124 3.844 -12.999 1.00 77.00 114 LEU A O 1
ATOM 949 N N . GLN A 1 115 ? 24.268 5.564 -11.564 1.00 76.19 115 GLN A N 1
ATOM 950 C CA . GLN A 1 115 ? 25.192 4.892 -10.650 1.00 76.19 115 GLN A CA 1
ATOM 951 C C . GLN A 1 115 ? 24.562 3.633 -10.037 1.00 76.19 115 GLN A C 1
ATOM 953 O O . GLN A 1 115 ? 25.198 2.575 -9.992 1.00 76.19 115 GLN A O 1
ATOM 958 N N . HIS A 1 116 ? 23.300 3.716 -9.608 1.00 77.94 116 HIS A N 1
ATOM 959 C CA . HIS A 1 116 ? 22.571 2.566 -9.073 1.00 77.94 116 HIS A CA 1
ATOM 960 C C . HIS A 1 116 ? 22.361 1.488 -10.142 1.00 77.94 116 HIS A C 1
ATOM 962 O O . HIS A 1 116 ? 22.636 0.313 -9.887 1.00 77.94 116 HIS A O 1
ATOM 968 N N . LEU A 1 117 ? 21.943 1.865 -11.355 1.00 76.94 117 LEU A N 1
ATOM 969 C CA . LEU A 1 117 ? 21.763 0.933 -12.474 1.00 76.94 117 LEU A CA 1
ATOM 970 C C . LEU A 1 117 ? 23.067 0.222 -12.850 1.00 76.94 117 LEU A C 1
ATOM 972 O O . LEU A 1 117 ? 23.064 -0.987 -13.103 1.00 76.94 117 LEU A O 1
ATOM 976 N N . TYR A 1 118 ? 24.192 0.936 -12.843 1.00 75.75 118 TYR A N 1
ATOM 977 C CA . TYR A 1 118 ? 25.507 0.338 -13.060 1.00 75.75 118 TYR A CA 1
ATOM 978 C C . TYR A 1 118 ? 25.889 -0.635 -11.950 1.00 75.75 118 TYR A C 1
ATOM 980 O O . TYR A 1 118 ? 26.322 -1.758 -12.228 1.00 75.75 118 TYR A O 1
ATOM 988 N N . LYS A 1 119 ? 25.695 -0.236 -10.688 1.00 77.56 119 LYS A N 1
ATOM 989 C CA . LYS A 1 119 ? 25.951 -1.094 -9.528 1.00 77.56 119 LYS A CA 1
ATOM 990 C C . LYS A 1 119 ? 25.147 -2.391 -9.625 1.00 77.56 119 LYS A C 1
ATOM 992 O O . LYS A 1 119 ? 25.691 -3.465 -9.354 1.00 77.56 119 LYS A O 1
ATOM 997 N N . PHE A 1 120 ? 23.896 -2.314 -10.086 1.00 73.38 120 PHE A N 1
ATOM 998 C CA . PHE A 1 120 ? 23.060 -3.486 -10.342 1.00 73.38 120 PHE A CA 1
ATOM 999 C C . PHE A 1 120 ? 23.599 -4.372 -11.477 1.00 73.38 120 PHE A C 1
ATOM 1001 O O . PHE A 1 120 ? 23.741 -5.578 -11.268 1.00 73.38 120 PHE A O 1
ATOM 1008 N N . LYS A 1 121 ? 23.968 -3.819 -12.646 1.00 73.06 121 LYS A N 1
ATOM 1009 C CA . LYS A 1 121 ? 24.536 -4.612 -13.766 1.00 73.06 121 LYS A CA 1
ATOM 1010 C C . LYS A 1 121 ? 25.843 -5.300 -13.377 1.00 73.06 121 LYS A C 1
ATOM 1012 O O . LYS A 1 121 ? 26.069 -6.452 -13.751 1.00 73.06 121 LYS A O 1
ATOM 1017 N N . ASN A 1 122 ? 26.682 -4.616 -12.602 1.00 75.06 122 ASN A N 1
ATOM 1018 C CA . ASN A 1 122 ? 28.037 -5.055 -12.275 1.00 75.06 122 ASN A CA 1
ATOM 1019 C C . ASN A 1 122 ? 28.172 -5.703 -10.894 1.00 75.06 122 ASN A C 1
ATOM 1021 O O . ASN A 1 122 ? 29.281 -5.786 -10.366 1.00 75.06 122 ASN A O 1
ATOM 1025 N N . LYS A 1 123 ? 27.063 -6.198 -10.326 1.00 75.75 123 LYS A N 1
ATOM 1026 C CA . LYS A 1 123 ? 27.041 -6.980 -9.077 1.00 75.75 123 LYS A CA 1
ATOM 1027 C C . LYS A 1 123 ? 27.760 -6.283 -7.911 1.00 75.75 123 LYS A C 1
ATOM 1029 O O . LYS A 1 123 ? 28.502 -6.920 -7.170 1.00 75.75 123 LYS A O 1
ATOM 1034 N N . GLY A 1 124 ? 27.545 -4.978 -7.750 1.00 69.25 124 GLY A N 1
ATOM 1035 C CA . GLY A 1 124 ? 28.042 -4.230 -6.593 1.00 69.25 124 GLY A CA 1
ATOM 1036 C C . GLY A 1 124 ? 29.376 -3.506 -6.779 1.00 69.25 124 GLY A C 1
ATOM 1037 O O . GLY A 1 124 ? 29.873 -2.952 -5.805 1.00 69.25 124 GLY A O 1
ATOM 1038 N N . ARG A 1 125 ? 29.952 -3.463 -7.990 1.00 71.38 125 ARG A N 1
ATOM 1039 C CA . ARG A 1 125 ? 31.124 -2.609 -8.260 1.00 71.38 125 ARG A CA 1
ATOM 1040 C C . ARG A 1 125 ? 30.740 -1.131 -8.193 1.00 71.38 125 ARG A C 1
ATOM 1042 O O . ARG A 1 125 ? 29.779 -0.716 -8.840 1.00 71.38 125 ARG A O 1
ATOM 1049 N N . GLU A 1 126 ? 31.504 -0.357 -7.432 1.00 66.06 126 GLU A N 1
ATOM 1050 C CA . GLU A 1 126 ? 31.320 1.091 -7.323 1.00 66.06 126 GLU A CA 1
ATOM 1051 C C . GLU A 1 126 ? 32.060 1.805 -8.462 1.00 66.06 126 GLU A C 1
ATOM 1053 O O . GLU A 1 126 ? 33.142 1.378 -8.868 1.00 66.06 126 GLU A O 1
ATOM 1058 N N . ILE A 1 127 ? 31.462 2.868 -9.002 1.00 64.69 127 ILE A N 1
ATOM 1059 C CA . ILE A 1 127 ? 32.120 3.783 -9.948 1.00 64.69 127 ILE A CA 1
ATOM 1060 C C . ILE A 1 127 ? 32.552 5.024 -9.171 1.00 64.69 127 ILE A C 1
ATOM 1062 O O . ILE A 1 127 ? 31.806 5.481 -8.299 1.00 64.69 127 ILE A O 1
ATOM 1066 N N . SER A 1 128 ? 33.716 5.584 -9.525 1.00 58.69 128 SER A N 1
ATOM 1067 C CA . SER A 1 128 ? 34.076 6.966 -9.182 1.00 58.69 128 SER A CA 1
ATOM 1068 C C . SER A 1 128 ? 32.938 7.927 -9.552 1.00 58.69 128 SER A C 1
ATOM 1070 O O . SER A 1 128 ? 32.229 7.712 -10.535 1.00 58.69 128 SER A O 1
ATOM 1072 N N . LYS A 1 129 ? 32.776 9.013 -8.789 1.00 58.09 129 LYS A N 1
ATOM 1073 C CA . LYS A 1 129 ? 31.761 10.060 -9.027 1.00 58.09 129 LYS A CA 1
ATOM 1074 C C . LYS A 1 129 ? 31.944 10.803 -10.361 1.00 58.09 129 LYS A C 1
ATOM 1076 O O . LYS A 1 129 ? 31.092 11.604 -10.735 1.00 58.09 129 LYS A O 1
ATOM 1081 N N . ASP A 1 130 ? 33.004 10.495 -11.099 1.00 54.66 130 ASP A N 1
ATOM 1082 C CA . ASP A 1 130 ? 33.308 11.038 -12.419 1.00 54.66 130 ASP A CA 1
ATOM 1083 C C . ASP A 1 130 ? 32.508 10.298 -13.504 1.00 54.66 130 ASP A C 1
ATOM 1085 O O . ASP A 1 130 ? 33.036 9.572 -14.343 1.00 54.66 130 ASP A O 1
ATOM 1089 N N . ILE A 1 131 ? 31.186 10.484 -13.491 1.00 56.06 131 ILE A N 1
ATOM 1090 C CA . ILE A 1 131 ? 30.230 9.902 -14.455 1.00 56.06 131 ILE A CA 1
ATOM 1091 C C . ILE A 1 131 ? 30.301 10.624 -15.826 1.00 56.06 131 ILE A C 1
ATOM 1093 O O . ILE A 1 131 ? 29.409 10.510 -16.659 1.00 56.06 131 ILE A O 1
ATOM 1097 N N . GLN A 1 132 ? 31.396 11.329 -16.124 1.00 51.03 132 GLN A N 1
ATOM 1098 C CA . GLN A 1 132 ? 31.589 12.015 -17.409 1.00 51.03 132 GLN A CA 1
ATOM 1099 C C . GLN A 1 132 ? 31.639 11.046 -18.610 1.00 51.03 132 GLN A C 1
ATOM 1101 O O . GLN A 1 132 ? 31.371 11.446 -19.737 1.00 51.03 132 GLN A O 1
ATOM 1106 N N . PHE A 1 133 ? 31.913 9.756 -18.375 1.00 51.22 133 PHE A N 1
ATOM 1107 C CA . PHE A 1 133 ? 31.976 8.720 -19.417 1.00 51.22 133 PHE A CA 1
ATOM 1108 C C . PHE A 1 133 ? 30.602 8.160 -19.856 1.00 51.22 133 PHE A C 1
ATOM 1110 O O . PHE A 1 133 ? 30.499 7.541 -20.915 1.00 51.22 133 PHE A O 1
ATOM 1117 N N . ILE A 1 134 ? 29.537 8.334 -19.056 1.00 51.66 134 ILE A N 1
ATOM 1118 C CA . ILE A 1 134 ? 28.171 7.859 -19.394 1.00 51.66 134 ILE A CA 1
ATOM 1119 C C . ILE A 1 134 ? 27.319 8.998 -19.982 1.00 51.66 134 ILE A C 1
ATOM 1121 O O . ILE A 1 134 ? 26.319 8.744 -20.650 1.00 51.66 134 ILE A O 1
ATOM 1125 N N . THR A 1 135 ? 27.740 10.251 -19.787 1.00 51.66 135 THR A N 1
ATOM 1126 C CA . THR A 1 135 ? 27.081 11.456 -20.313 1.00 51.66 135 THR A CA 1
ATOM 1127 C C . THR A 1 135 ? 27.343 11.729 -21.793 1.00 51.66 135 THR A C 1
ATOM 1129 O O . THR A 1 135 ? 26.779 12.677 -22.332 1.00 51.66 135 THR A O 1
ATOM 1132 N N . GLU A 1 136 ? 28.171 10.929 -22.472 1.00 53.66 136 GLU A N 1
ATOM 1133 C CA . GLU A 1 136 ? 28.223 10.971 -23.934 1.00 53.66 136 GLU A CA 1
ATOM 1134 C C . GLU A 1 136 ? 26.867 10.532 -24.499 1.00 53.66 136 GLU A C 1
ATOM 1136 O O . GLU A 1 136 ? 26.320 9.501 -24.100 1.00 53.66 136 GLU A O 1
ATOM 1141 N N . GLU A 1 137 ? 26.338 11.319 -25.437 1.00 52.91 137 GLU A N 1
ATOM 1142 C CA . GLU A 1 137 ? 24.960 11.285 -25.959 1.00 52.91 137 GLU A CA 1
ATOM 1143 C C . GLU A 1 137 ? 24.486 9.886 -26.427 1.00 52.91 137 GLU A C 1
ATOM 1145 O O . GLU A 1 137 ? 23.289 9.605 -26.458 1.00 52.91 137 GLU A O 1
ATOM 1150 N N . TYR A 1 138 ? 25.419 8.961 -26.691 1.00 55.00 138 TYR A N 1
ATOM 1151 C CA . TYR A 1 138 ? 25.165 7.596 -27.169 1.00 55.00 138 TYR A CA 1
ATOM 1152 C C . TYR A 1 138 ? 25.582 6.476 -26.194 1.00 55.00 138 TYR A C 1
ATOM 1154 O O . TYR A 1 138 ? 25.193 5.322 -26.385 1.00 55.00 138 TYR A O 1
ATOM 1162 N N . SER A 1 139 ? 26.320 6.790 -25.124 1.00 57.50 139 SER A N 1
ATOM 1163 C CA . SER A 1 139 ? 26.836 5.805 -24.156 1.00 57.50 139 SER A CA 1
ATOM 1164 C C . SER A 1 139 ? 25.714 5.236 -23.277 1.00 57.50 139 SER A C 1
ATOM 1166 O O . SER A 1 139 ? 25.596 4.020 -23.091 1.00 57.50 139 SER A O 1
ATOM 1168 N N . CYS A 1 140 ? 24.793 6.096 -22.826 1.00 54.66 140 CYS A N 1
ATOM 1169 C CA . CYS A 1 140 ? 23.606 5.666 -22.085 1.00 54.66 140 CYS A CA 1
ATOM 1170 C C . CYS A 1 140 ? 22.657 4.808 -22.946 1.00 54.66 140 CYS A C 1
ATOM 1172 O O . CYS A 1 140 ? 22.122 3.807 -22.468 1.00 54.66 140 CYS A O 1
ATOM 1174 N N . ALA A 1 141 ? 22.478 5.154 -24.226 1.00 58.44 141 ALA A N 1
ATOM 1175 C CA . ALA A 1 141 ? 21.653 4.380 -25.153 1.00 58.44 141 ALA A CA 1
ATOM 1176 C C . ALA A 1 141 ? 22.250 2.987 -25.415 1.00 58.44 141 ALA A C 1
ATOM 1178 O O . ALA A 1 141 ? 21.536 1.988 -25.318 1.00 58.44 141 ALA A O 1
ATOM 1179 N N . ALA A 1 142 ? 23.564 2.900 -25.652 1.00 61.47 142 ALA A N 1
ATOM 1180 C CA . ALA A 1 142 ? 24.268 1.627 -25.807 1.00 61.47 142 ALA A CA 1
ATOM 1181 C C . ALA A 1 142 ? 24.134 0.741 -24.556 1.00 61.47 142 ALA A C 1
ATOM 1183 O O . ALA A 1 142 ? 23.849 -0.452 -24.660 1.00 61.47 142 ALA A O 1
ATOM 1184 N N . TYR A 1 143 ? 24.244 1.331 -23.362 1.00 62.53 143 TYR A N 1
ATOM 1185 C CA . TYR A 1 143 ? 24.074 0.610 -22.103 1.00 62.53 143 TYR A CA 1
ATOM 1186 C C . TYR A 1 143 ? 22.664 0.021 -21.930 1.00 62.53 143 TYR A C 1
ATOM 1188 O O . TYR A 1 143 ? 22.525 -1.126 -21.492 1.00 62.53 143 TYR A O 1
ATOM 1196 N N . VAL A 1 144 ? 21.622 0.789 -22.269 1.00 61.12 144 VAL A N 1
ATOM 1197 C CA . VAL A 1 144 ? 20.221 0.343 -22.184 1.00 61.12 144 VAL A CA 1
ATOM 1198 C C . VAL A 1 144 ? 19.927 -0.743 -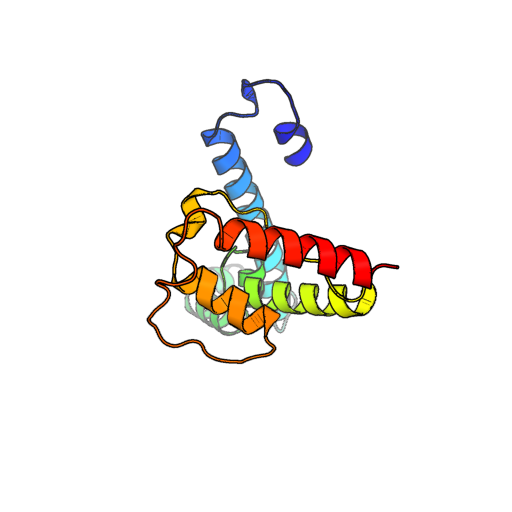23.223 1.00 61.12 144 VAL A C 1
ATOM 1200 O O . VAL A 1 144 ? 19.312 -1.752 -22.879 1.00 61.12 144 VAL A O 1
ATOM 1203 N N . VAL A 1 145 ? 20.419 -0.595 -24.458 1.00 61.25 145 VAL A N 1
ATOM 1204 C CA . VAL A 1 145 ? 20.282 -1.611 -25.518 1.00 61.25 145 VAL A CA 1
ATOM 1205 C C . VAL A 1 145 ? 20.959 -2.924 -25.111 1.00 61.25 145 VAL A C 1
ATOM 1207 O O . VAL A 1 145 ? 20.331 -3.980 -25.173 1.00 61.25 145 VAL A O 1
ATOM 1210 N N . GLU A 1 146 ? 22.186 -2.872 -24.583 1.00 62.47 146 GLU A N 1
ATOM 1211 C CA . GLU A 1 146 ? 22.862 -4.060 -24.045 1.00 62.47 146 GLU A CA 1
ATOM 1212 C C . GLU A 1 146 ? 22.095 -4.710 -22.884 1.00 62.47 146 GLU A C 1
ATOM 1214 O O . GLU A 1 146 ? 22.103 -5.936 -22.735 1.00 62.47 146 GLU A O 1
ATOM 1219 N N . TYR A 1 147 ? 21.456 -3.908 -22.026 1.00 59.12 147 TYR A N 1
ATOM 1220 C CA . TYR A 1 147 ? 20.671 -4.422 -20.906 1.00 59.12 147 TYR A CA 1
ATOM 1221 C C . TYR A 1 147 ? 19.434 -5.192 -21.390 1.00 59.12 147 TYR A C 1
ATOM 1223 O O . TYR A 1 147 ? 19.182 -6.304 -20.914 1.00 59.12 147 TYR A O 1
ATOM 1231 N N . VAL A 1 148 ? 18.708 -4.644 -22.370 1.00 59.22 148 VAL A N 1
ATOM 1232 C CA . VAL A 1 148 ? 17.548 -5.296 -22.999 1.00 59.22 148 VAL A CA 1
ATOM 1233 C C . VAL A 1 148 ? 17.966 -6.592 -23.702 1.00 59.22 148 VAL A C 1
ATOM 1235 O O . VAL A 1 148 ? 17.349 -7.638 -23.485 1.00 59.22 148 VAL A O 1
ATOM 1238 N N . ASP A 1 149 ? 19.063 -6.573 -24.460 1.00 57.19 149 ASP A N 1
ATOM 1239 C CA . ASP A 1 149 ? 19.569 -7.762 -25.155 1.00 57.19 149 ASP A CA 1
ATOM 1240 C C . ASP A 1 149 ? 20.021 -8.870 -24.196 1.00 57.19 149 ASP A C 1
ATOM 1242 O O . ASP A 1 149 ? 19.781 -10.059 -24.435 1.00 57.19 149 ASP A O 1
ATOM 1246 N N . LYS A 1 150 ? 20.643 -8.509 -23.068 1.00 57.69 150 LYS A N 1
ATOM 1247 C CA . LYS A 1 150 ? 21.077 -9.485 -22.060 1.00 57.69 150 LYS A CA 1
ATOM 1248 C C . LYS A 1 150 ? 19.899 -10.096 -21.299 1.00 57.69 150 LYS A C 1
ATOM 1250 O O . LYS A 1 150 ? 19.918 -11.299 -21.032 1.00 57.69 150 LYS A O 1
ATOM 1255 N N . ALA A 1 151 ? 18.875 -9.302 -20.983 1.00 51.81 151 ALA A N 1
ATOM 1256 C CA . ALA A 1 151 ? 17.639 -9.798 -20.383 1.00 51.81 151 ALA A CA 1
ATOM 1257 C C . ALA A 1 151 ? 16.956 -10.831 -21.296 1.00 51.81 151 ALA A C 1
ATOM 1259 O O . ALA A 1 151 ? 16.618 -11.922 -20.835 1.00 51.81 151 ALA A O 1
ATOM 1260 N N . ASN A 1 152 ? 16.872 -10.547 -22.599 1.00 48.06 152 ASN A N 1
ATOM 1261 C CA . ASN A 1 152 ? 16.289 -11.446 -23.598 1.00 48.06 152 ASN A CA 1
ATOM 1262 C C . ASN A 1 152 ? 17.077 -12.756 -23.784 1.00 48.06 152 ASN A C 1
ATOM 1264 O O . ASN A 1 152 ? 16.474 -13.805 -24.006 1.00 48.06 152 ASN A O 1
ATOM 1268 N N . ARG A 1 153 ? 18.411 -12.742 -23.633 1.00 52.84 153 ARG A N 1
ATOM 1269 C CA . ARG A 1 153 ? 19.237 -13.969 -23.678 1.00 52.84 153 ARG A CA 1
ATOM 1270 C C . ARG A 1 153 ? 19.061 -14.883 -22.467 1.00 52.84 153 ARG A C 1
ATOM 1272 O O . ARG A 1 153 ? 19.290 -16.075 -22.594 1.00 52.84 153 ARG A O 1
ATOM 1279 N N . SER A 1 154 ? 18.668 -14.352 -21.310 1.00 45.81 154 SER A N 1
ATOM 1280 C CA . SER A 1 154 ? 18.462 -15.148 -20.087 1.00 45.81 154 SER A CA 1
ATOM 1281 C C . SER A 1 154 ? 17.101 -15.855 -20.004 1.00 45.81 154 SER A C 1
ATOM 1283 O O . SER A 1 154 ? 16.847 -16.580 -19.044 1.00 45.81 154 SER A O 1
ATOM 1285 N N . ILE A 1 155 ? 16.217 -15.596 -20.973 1.00 48.34 155 ILE A N 1
ATOM 1286 C CA . ILE A 1 155 ? 14.847 -16.129 -21.044 1.00 48.34 155 ILE A CA 1
ATOM 1287 C C . ILE A 1 155 ? 14.741 -17.247 -22.111 1.00 48.34 155 ILE A C 1
ATOM 1289 O O . ILE A 1 155 ? 13.688 -17.866 -22.244 1.00 48.34 155 ILE A O 1
ATOM 1293 N N . ARG A 1 156 ? 15.828 -17.547 -22.838 1.00 36.59 156 ARG A N 1
ATOM 1294 C CA . ARG A 1 156 ? 15.953 -18.730 -23.705 1.00 36.59 156 ARG A CA 1
ATOM 1295 C C . ARG A 1 156 ? 16.723 -19.848 -23.022 1.00 36.59 156 ARG A C 1
ATOM 1297 O O . ARG A 1 156 ? 17.708 -19.529 -22.322 1.00 36.59 156 ARG A O 1
#

Sequence (156 aa):
MAASELRRVDRRGVTPQHLLYMAMKIMRFRVRDSLTVAFKHVGKYANITRQQIESEEYINNCIENNLAFLRAIPNSMWYWSERKRDLFSMIRQLGKPTVFLTMSANEISWTDLLQHLYKFKNKGREISKDIQFITEEYSCAAYVVEYVDKANRSIR